Protein AF-A0A7K1ZA53-F1 (afdb_monomer)

Foldseek 3Di:
DVVVVVVVVVVVVVVVVVVVVVVVLVVLLVVQLVVLLVVLDDDPDPLPQDSVQLVVQCVVDPVSSVLSSDPPRDSVNSNVSSVVSSVVSSCVVVVHPCVVCVCVVPDDDPDPDDDD

Solvent-accessible surface area (backbone atoms only — not comparable to full-atom values): 6796 Å² total; per-residue (Å²): 112,69,70,60,56,53,53,52,51,53,52,53,51,48,51,52,53,51,51,49,52,53,50,51,54,54,48,52,32,50,51,41,32,53,50,49,52,61,72,54,55,65,78,86,51,93,83,73,66,47,74,65,46,27,49,55,43,32,66,70,35,67,66,58,40,50,48,40,38,40,89,84,51,51,70,69,57,52,36,49,52,50,52,53,17,41,52,51,38,49,38,50,77,71,71,44,71,69,84,64,51,81,41,77,83,59,71,83,80,78,77,81,75,80,90,128

Mean predicted aligned error: 12.89 Å

Structure (mmCIF, N/CA/C/O backbone):
data_AF-A0A7K1ZA53-F1
#
_entry.id   AF-A0A7K1ZA53-F1
#
loop_
_atom_site.group_PDB
_atom_site.id
_atom_site.type_symbol
_atom_site.label_atom_id
_atom_site.label_alt_id
_atom_site.label_comp_id
_atom_site.label_asym_id
_atom_site.label_entity_id
_atom_site.label_seq_id
_atom_site.pdbx_PDB_ins_code
_atom_site.Cartn_x
_atom_site.Cartn_y
_atom_site.Cartn_z
_atom_site.occupancy
_atom_site.B_iso_or_equiv
_atom_site.auth_seq_id
_atom_site.auth_comp_id
_atom_site.auth_asym_id
_atom_site.auth_atom_id
_atom_site.pdbx_PDB_model_num
ATOM 1 N N . MET A 1 1 ? 21.548 13.272 -41.252 1.00 57.84 1 MET A N 1
ATOM 2 C CA . MET A 1 1 ? 20.089 13.428 -41.044 1.00 57.84 1 MET A CA 1
ATOM 3 C C . MET A 1 1 ? 19.403 12.095 -40.738 1.00 57.84 1 MET A C 1
ATOM 5 O O . MET A 1 1 ? 18.847 11.981 -39.659 1.00 57.84 1 MET A O 1
ATOM 9 N N . ALA A 1 2 ? 19.485 11.068 -41.599 1.00 65.75 2 ALA A N 1
ATOM 10 C CA . ALA A 1 2 ? 18.764 9.795 -41.409 1.00 65.75 2 ALA A CA 1
ATOM 11 C C . ALA A 1 2 ? 19.069 9.048 -40.088 1.00 65.75 2 ALA A C 1
ATOM 13 O O . ALA A 1 2 ? 18.146 8.568 -39.441 1.00 65.75 2 ALA A O 1
ATOM 14 N N . GLN A 1 3 ? 20.330 9.006 -39.637 1.00 68.94 3 GLN A N 1
ATOM 15 C CA . GLN A 1 3 ? 20.700 8.348 -38.369 1.00 68.94 3 GLN A CA 1
ATOM 16 C C . GLN A 1 3 ? 20.030 8.970 -37.134 1.00 68.94 3 GLN A C 1
ATOM 18 O O . GLN A 1 3 ? 19.657 8.240 -36.226 1.00 68.94 3 GLN A O 1
ATOM 23 N N . ILE A 1 4 ? 19.832 10.292 -37.118 1.00 74.00 4 ILE A N 1
ATOM 24 C CA . ILE A 1 4 ? 19.186 10.994 -35.998 1.00 74.00 4 ILE A CA 1
ATOM 25 C C . ILE A 1 4 ? 17.684 10.677 -35.971 1.00 74.00 4 ILE A C 1
ATOM 27 O O . ILE A 1 4 ? 17.107 10.481 -34.909 1.00 74.00 4 ILE A O 1
ATOM 31 N N . PHE A 1 5 ? 17.047 10.558 -37.140 1.00 72.81 5 PHE A N 1
ATOM 32 C CA . PHE A 1 5 ? 15.643 10.148 -37.220 1.00 72.81 5 PHE A CA 1
ATOM 33 C C . PHE A 1 5 ? 15.429 8.717 -36.714 1.00 72.81 5 PHE A C 1
ATOM 35 O O . PHE A 1 5 ? 14.485 8.480 -35.964 1.00 72.81 5 PHE A O 1
ATOM 42 N N . PHE A 1 6 ? 16.320 7.781 -37.057 1.00 73.75 6 PHE A N 1
ATOM 43 C CA . PHE A 1 6 ? 16.229 6.407 -36.558 1.00 73.75 6 PHE A CA 1
ATOM 44 C C . PHE A 1 6 ? 16.421 6.326 -35.038 1.00 73.75 6 PHE A C 1
ATOM 46 O O . PHE A 1 6 ? 15.621 5.681 -34.364 1.00 73.75 6 PHE A O 1
ATOM 53 N N . THR A 1 7 ? 17.418 7.008 -34.466 1.00 78.38 7 THR A N 1
ATOM 54 C CA . THR A 1 7 ? 17.649 6.965 -33.010 1.00 78.38 7 THR A CA 1
ATOM 55 C C . THR A 1 7 ? 16.501 7.582 -32.215 1.00 78.38 7 THR A C 1
ATOM 57 O O . THR A 1 7 ? 16.094 7.020 -31.199 1.00 78.38 7 THR A O 1
ATOM 60 N N . VAL A 1 8 ? 15.923 8.688 -32.696 1.00 81.25 8 VAL A N 1
ATOM 61 C CA . VAL A 1 8 ? 14.763 9.329 -32.059 1.00 81.25 8 VAL A CA 1
ATOM 62 C C . VAL A 1 8 ? 13.530 8.423 -32.106 1.00 81.25 8 VAL A C 1
ATOM 64 O O . VAL A 1 8 ? 12.818 8.323 -31.108 1.00 81.25 8 VAL A O 1
ATOM 67 N N . GLN A 1 9 ? 13.294 7.713 -33.215 1.00 81.94 9 GLN A N 1
ATOM 68 C CA . GLN A 1 9 ? 12.177 6.767 -33.317 1.00 81.94 9 GLN A CA 1
ATOM 69 C C . GLN A 1 9 ? 12.313 5.595 -32.339 1.00 81.94 9 GLN A C 1
ATOM 71 O O . GLN A 1 9 ? 11.347 5.267 -31.652 1.00 81.94 9 GLN A O 1
ATOM 76 N N . PHE A 1 10 ? 13.503 4.999 -32.214 1.00 84.38 10 PHE A N 1
ATOM 77 C CA . PHE A 1 10 ? 13.732 3.916 -31.250 1.00 84.38 10 PHE A CA 1
ATOM 78 C C . PHE A 1 10 ? 13.617 4.389 -29.797 1.00 84.38 10 PHE A C 1
ATOM 80 O O . PHE A 1 10 ? 13.019 3.691 -28.980 1.00 84.38 10 PHE A O 1
ATOM 87 N N . ALA A 1 11 ? 14.122 5.582 -29.475 1.00 84.31 11 ALA A N 1
ATOM 88 C CA . ALA A 1 11 ? 13.982 6.158 -28.140 1.00 84.31 11 ALA A CA 1
ATOM 89 C C . ALA A 1 11 ? 12.510 6.439 -27.793 1.00 84.31 11 ALA A C 1
ATOM 91 O O . ALA A 1 11 ? 12.052 6.084 -26.709 1.00 84.31 11 ALA A O 1
ATOM 92 N N . ALA A 1 12 ? 11.746 7.014 -28.727 1.00 85.62 12 ALA A N 1
ATOM 93 C CA . ALA A 1 12 ? 10.326 7.287 -28.531 1.00 85.62 12 ALA A CA 1
ATOM 94 C C . ALA A 1 12 ? 9.508 5.997 -28.354 1.00 85.62 12 ALA A C 1
ATOM 96 O O . ALA A 1 12 ? 8.694 5.912 -27.436 1.00 85.62 12 ALA A O 1
ATOM 9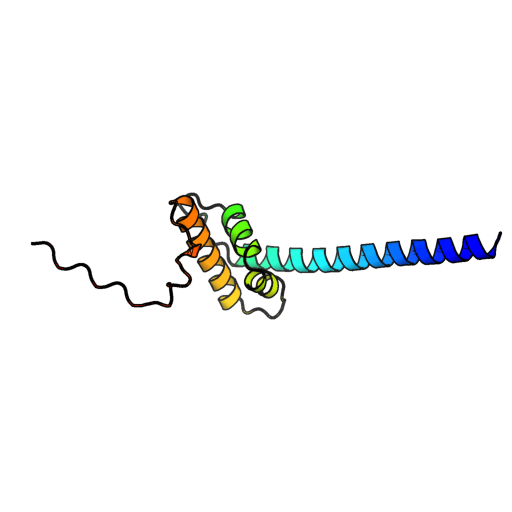7 N N . LEU A 1 13 ? 9.758 4.974 -29.182 1.00 87.94 13 LEU A N 1
ATOM 98 C CA . LEU A 1 13 ? 9.116 3.663 -29.045 1.00 87.94 13 LEU A CA 1
ATOM 99 C C . LEU A 1 13 ? 9.482 2.986 -27.717 1.00 87.94 13 LEU A C 1
ATOM 101 O O . LEU A 1 13 ? 8.602 2.441 -27.054 1.00 87.94 13 LEU A O 1
ATOM 105 N N . GLY A 1 14 ? 10.745 3.070 -27.292 1.00 87.12 14 GLY A N 1
ATOM 106 C CA . GLY A 1 14 ? 11.197 2.568 -25.993 1.00 87.12 14 GLY A CA 1
ATOM 107 C C . GLY A 1 14 ? 10.486 3.244 -24.818 1.00 87.12 14 GLY A C 1
ATOM 108 O O . GLY A 1 14 ? 9.972 2.557 -23.938 1.00 87.12 14 GLY A O 1
ATOM 109 N N . CYS A 1 15 ? 10.371 4.575 -24.831 1.00 89.12 15 CYS A N 1
ATOM 110 C CA . CYS A 1 15 ? 9.623 5.321 -23.814 1.00 89.12 15 CYS A CA 1
ATOM 111 C C . CYS A 1 15 ? 8.134 4.947 -23.797 1.00 89.12 15 CYS A C 1
ATOM 113 O O . CYS A 1 15 ? 7.530 4.828 -22.731 1.00 89.12 15 CYS A O 1
ATOM 115 N N . LEU A 1 16 ? 7.534 4.731 -24.968 1.00 90.00 16 LEU A N 1
ATOM 116 C CA . LEU A 1 16 ? 6.125 4.361 -25.083 1.00 90.00 16 LEU A CA 1
ATOM 117 C C . LEU A 1 16 ? 5.879 2.953 -24.515 1.00 90.00 16 LEU A C 1
ATOM 119 O O . LEU A 1 16 ? 4.964 2.756 -23.720 1.00 90.00 16 LEU A O 1
ATOM 123 N N . LEU A 1 17 ? 6.741 1.985 -24.830 1.00 89.44 17 LEU A N 1
ATOM 124 C CA . LEU A 1 17 ? 6.659 0.637 -24.259 1.00 89.44 17 LEU A CA 1
ATOM 125 C C . LEU A 1 17 ? 6.934 0.624 -22.752 1.00 89.44 17 LEU A C 1
ATOM 127 O O . LEU A 1 17 ? 6.242 -0.073 -22.015 1.00 89.44 17 LEU A O 1
ATOM 131 N N . PHE A 1 18 ? 7.891 1.422 -22.277 1.00 87.44 18 PHE A N 1
ATOM 132 C CA . PHE A 1 18 ? 8.183 1.545 -20.850 1.00 87.44 18 PHE A CA 1
ATOM 133 C C . PHE A 1 18 ? 7.002 2.140 -20.078 1.00 87.44 18 PHE A C 1
ATOM 135 O O . PHE A 1 18 ? 6.595 1.604 -19.049 1.00 87.44 18 PHE A O 1
ATOM 142 N N . THR A 1 19 ? 6.399 3.212 -20.598 1.00 85.56 19 THR A N 1
ATOM 143 C CA . THR A 1 19 ? 5.215 3.818 -19.975 1.00 85.56 19 THR A CA 1
ATOM 144 C C . THR A 1 19 ? 4.026 2.864 -19.983 1.00 85.56 19 THR A C 1
ATOM 146 O O . THR A 1 19 ? 3.372 2.735 -18.953 1.00 85.56 19 THR A O 1
ATOM 149 N N . LEU A 1 20 ? 3.793 2.121 -21.072 1.00 86.19 20 LEU A N 1
ATOM 150 C CA . LEU A 1 20 ? 2.783 1.056 -21.120 1.00 86.19 20 LEU A CA 1
ATOM 151 C C . LEU A 1 20 ? 3.061 -0.070 -20.111 1.00 86.19 20 LEU A C 1
ATOM 153 O O . LEU A 1 20 ? 2.135 -0.536 -19.445 1.00 86.19 20 LEU A O 1
ATOM 157 N N . GLY A 1 21 ? 4.316 -0.495 -19.958 1.00 82.00 21 GLY A N 1
ATOM 158 C CA . GLY A 1 21 ? 4.719 -1.508 -18.977 1.00 82.00 21 GLY A CA 1
ATOM 159 C C . GLY A 1 21 ? 4.455 -1.062 -17.537 1.00 82.00 21 GLY A C 1
ATOM 160 O O . GLY A 1 21 ? 3.849 -1.790 -16.752 1.00 82.00 21 GLY A O 1
ATOM 161 N N . MET A 1 22 ? 4.809 0.180 -17.206 1.00 80.75 22 MET A N 1
ATOM 162 C CA . MET A 1 22 ? 4.521 0.764 -15.891 1.00 80.75 22 MET A CA 1
ATOM 163 C C . MET A 1 22 ? 3.012 0.924 -15.655 1.00 80.75 22 MET A C 1
ATOM 165 O O . MET A 1 22 ? 2.518 0.654 -14.557 1.00 80.75 22 MET A O 1
ATOM 169 N N . LEU A 1 23 ? 2.255 1.319 -16.684 1.00 82.12 23 LEU A N 1
ATOM 170 C CA . LEU A 1 23 ? 0.803 1.482 -16.588 1.00 82.12 23 LEU A CA 1
ATOM 171 C C . LEU A 1 23 ? 0.099 0.144 -16.342 1.00 82.12 23 LEU A C 1
ATOM 173 O O . LEU A 1 23 ? -0.799 0.058 -15.511 1.00 82.12 23 LEU A O 1
ATOM 177 N N . THR A 1 24 ? 0.507 -0.904 -17.058 1.00 77.56 24 THR A N 1
ATOM 178 C CA . THR A 1 24 ? -0.082 -2.242 -16.916 1.00 77.56 24 THR A CA 1
ATOM 179 C C . THR A 1 24 ? 0.229 -2.844 -15.550 1.00 77.56 24 THR A C 1
ATOM 181 O O . THR A 1 24 ? -0.695 -3.323 -14.898 1.00 77.56 24 THR A O 1
ATOM 184 N N . SER A 1 25 ? 1.472 -2.728 -15.070 1.00 74.19 25 SER A N 1
ATOM 185 C CA . SER A 1 25 ? 1.873 -3.207 -13.740 1.00 74.19 25 SER A CA 1
ATOM 186 C C . SER A 1 25 ? 1.115 -2.510 -12.607 1.00 74.19 25 SER A C 1
ATOM 188 O O . SER A 1 25 ? 0.579 -3.167 -11.714 1.00 74.19 25 SER A O 1
ATOM 190 N N . THR A 1 26 ? 1.015 -1.181 -12.650 1.00 77.19 26 THR A N 1
ATOM 191 C CA . THR A 1 26 ? 0.280 -0.425 -11.623 1.00 77.19 26 THR A CA 1
ATOM 192 C C . THR A 1 26 ? -1.222 -0.696 -11.687 1.00 77.19 26 THR A C 1
ATOM 194 O O . THR A 1 26 ? -1.879 -0.787 -10.648 1.00 77.19 26 THR A O 1
ATOM 197 N N . TYR A 1 27 ? -1.773 -0.896 -12.888 1.00 78.44 27 TYR A N 1
ATOM 198 C CA . TYR A 1 27 ? -3.173 -1.260 -13.071 1.00 78.44 27 TYR A CA 1
ATOM 199 C C . TYR A 1 27 ? -3.493 -2.644 -12.496 1.00 78.44 27 TYR A C 1
ATOM 201 O O . TYR A 1 27 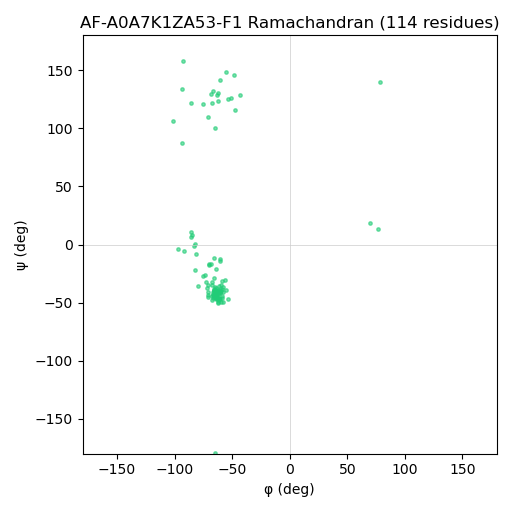? -4.499 -2.788 -11.804 1.00 78.44 27 TYR A O 1
ATOM 209 N N . THR A 1 28 ? -2.646 -3.655 -12.718 1.00 77.38 28 THR A N 1
ATOM 210 C CA . THR A 1 28 ? -2.854 -5.001 -12.156 1.00 77.38 28 THR A CA 1
ATOM 211 C C . THR A 1 28 ? -2.801 -4.996 -10.633 1.00 77.38 28 THR A C 1
ATOM 213 O O . THR A 1 28 ? -3.716 -5.522 -9.999 1.00 77.38 28 THR A O 1
ATOM 216 N N . SER A 1 29 ? -1.811 -4.321 -10.038 1.00 76.38 29 SER A N 1
ATOM 217 C CA . SER A 1 29 ? -1.710 -4.174 -8.580 1.00 76.38 29 SER A CA 1
ATOM 218 C C . SER A 1 29 ? -2.929 -3.451 -8.006 1.00 76.38 29 SER A C 1
ATOM 220 O O . SER A 1 29 ? -3.513 -3.886 -7.016 1.00 76.38 29 SER A O 1
ATOM 222 N N . TRP A 1 30 ? -3.397 -2.398 -8.682 1.00 76.81 30 TRP A N 1
ATOM 223 C CA . TRP A 1 30 ? -4.611 -1.684 -8.296 1.00 76.81 30 TRP A CA 1
ATOM 224 C C . TRP A 1 30 ? -5.872 -2.559 -8.370 1.00 76.81 30 TRP A C 1
ATOM 226 O O . TRP A 1 30 ? -6.742 -2.484 -7.496 1.00 76.81 30 TRP A O 1
ATOM 236 N N . VAL A 1 31 ? -5.994 -3.401 -9.398 1.00 81.81 31 VAL A N 1
ATOM 237 C CA . VAL A 1 31 ? -7.121 -4.332 -9.552 1.00 81.81 31 VAL A CA 1
ATOM 238 C C . VAL A 1 31 ? -7.127 -5.378 -8.436 1.00 81.81 31 VAL A C 1
ATOM 240 O O . VAL A 1 31 ? -8.192 -5.615 -7.858 1.00 81.81 31 VAL A O 1
ATOM 243 N N . LEU A 1 32 ? -5.969 -5.955 -8.095 1.00 80.06 32 LEU A N 1
ATOM 244 C CA . LEU A 1 32 ? -5.822 -6.904 -6.985 1.00 80.06 32 LEU A CA 1
ATOM 245 C C . LEU A 1 32 ? -6.176 -6.250 -5.647 1.00 80.06 32 LEU A C 1
ATOM 247 O O . LEU A 1 32 ? -7.074 -6.725 -4.948 1.00 80.06 32 LEU A O 1
ATOM 251 N N . PHE A 1 33 ? -5.601 -5.081 -5.367 1.00 78.38 33 PHE A N 1
ATOM 252 C CA . PHE A 1 33 ? -5.900 -4.293 -4.174 1.00 78.38 33 PHE A CA 1
ATOM 253 C C . PHE A 1 33 ? -7.405 -4.025 -4.021 1.00 78.38 33 PHE A C 1
ATOM 255 O O . PHE A 1 33 ? -8.012 -4.254 -2.971 1.00 78.38 33 PHE A O 1
ATOM 262 N N . ARG A 1 34 ? -8.062 -3.599 -5.108 1.00 80.00 34 ARG A N 1
ATOM 263 C CA . ARG A 1 34 ? -9.507 -3.334 -5.115 1.00 80.00 34 ARG A CA 1
ATOM 264 C C . ARG A 1 34 ? -10.333 -4.609 -4.941 1.00 80.00 34 ARG A C 1
ATOM 266 O O . ARG A 1 34 ? -11.428 -4.547 -4.377 1.00 80.00 34 ARG A O 1
ATOM 273 N N . ARG A 1 35 ? -9.850 -5.751 -5.435 1.00 81.62 35 ARG A N 1
ATOM 274 C CA . ARG A 1 35 ? -10.499 -7.056 -5.270 1.00 81.62 35 ARG A CA 1
ATOM 275 C C . ARG A 1 35 ? -10.466 -7.497 -3.808 1.00 81.62 35 ARG A C 1
ATOM 277 O O . ARG A 1 35 ? -11.527 -7.842 -3.288 1.00 81.62 35 ARG A O 1
ATOM 284 N N . HIS A 1 36 ? -9.315 -7.408 -3.141 1.00 79.94 36 HIS A N 1
ATOM 285 C CA . HIS A 1 36 ? -9.193 -7.714 -1.712 1.00 79.94 36 HIS A CA 1
ATOM 286 C C . HIS A 1 36 ? -10.061 -6.782 -0.863 1.00 79.94 36 HIS A C 1
ATOM 288 O O . HIS A 1 36 ? -10.883 -7.261 -0.087 1.00 79.94 36 HIS A O 1
ATOM 294 N N . LEU A 1 37 ? -10.025 -5.467 -1.111 1.00 75.31 37 LEU A N 1
ATOM 295 C CA . LEU A 1 37 ? -10.902 -4.512 -0.420 1.00 75.31 37 LEU A CA 1
ATOM 296 C C . LEU A 1 37 ? -12.392 -4.857 -0.541 1.00 75.31 37 LEU A C 1
ATOM 298 O O . LEU A 1 37 ? -13.151 -4.692 0.411 1.00 75.31 37 LEU A O 1
ATOM 302 N N . ARG A 1 38 ? -12.844 -5.330 -1.709 1.00 77.75 38 ARG A N 1
ATOM 303 C CA . ARG A 1 38 ? -14.247 -5.732 -1.893 1.00 77.75 38 ARG A CA 1
ATOM 304 C C . ARG A 1 38 ? -14.600 -7.018 -1.157 1.00 77.75 38 ARG A C 1
ATOM 306 O O . ARG A 1 38 ? -15.732 -7.117 -0.701 1.00 77.75 38 ARG A O 1
ATOM 313 N N . ARG A 1 39 ? -13.674 -7.977 -1.067 1.00 75.50 39 ARG A N 1
ATOM 314 C CA . ARG A 1 39 ? -13.882 -9.230 -0.323 1.00 75.50 39 ARG A CA 1
ATOM 315 C C . ARG A 1 39 ? -13.905 -8.999 1.184 1.00 75.50 39 ARG A C 1
ATOM 317 O O . ARG A 1 39 ? -14.727 -9.592 1.870 1.00 75.50 39 ARG A O 1
ATOM 324 N N . CYS A 1 40 ? -13.022 -8.136 1.679 1.00 68.75 40 CYS A N 1
ATOM 325 C CA . CYS A 1 40 ? -12.868 -7.872 3.109 1.00 68.75 40 CYS A CA 1
ATOM 326 C C . CYS A 1 40 ? -13.889 -6.863 3.644 1.00 68.75 40 CYS A C 1
ATOM 328 O O . CYS A 1 40 ? -14.173 -6.856 4.838 1.00 68.75 40 CYS A O 1
ATOM 330 N N . SER A 1 41 ? -14.462 -6.027 2.774 1.00 65.56 41 SER A N 1
ATOM 331 C CA . SER A 1 41 ? -15.491 -5.066 3.156 1.00 65.56 41 SER A CA 1
ATOM 332 C C . SER A 1 41 ? -16.7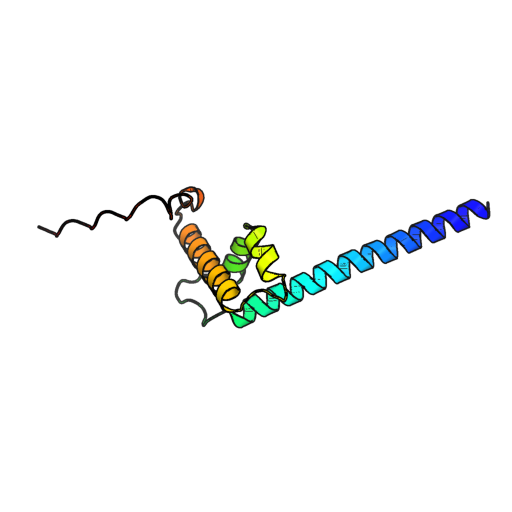55 -5.775 3.633 1.00 65.56 41 SER A C 1
ATOM 334 O O . SER A 1 41 ? -17.600 -6.189 2.837 1.00 65.56 41 SER A O 1
ATOM 336 N N . GLY A 1 42 ? -16.899 -5.835 4.954 1.00 63.53 42 GLY A N 1
ATOM 337 C CA . GLY A 1 42 ? -18.163 -6.101 5.627 1.00 63.53 42 GLY A CA 1
ATOM 338 C C . GLY A 1 42 ? -19.185 -4.983 5.398 1.00 63.53 42 GLY A C 1
ATOM 339 O O . GLY A 1 42 ? -18.930 -4.019 4.666 1.00 63.53 42 GLY A O 1
ATOM 340 N N . LYS A 1 43 ? -20.371 -5.147 6.003 1.00 59.28 43 LYS A N 1
ATOM 341 C CA . LYS A 1 43 ? -21.452 -4.148 5.996 1.00 59.28 43 LYS A CA 1
ATOM 342 C C . LYS A 1 43 ? -20.902 -2.760 6.366 1.00 59.28 43 LYS A C 1
ATOM 344 O O . LYS A 1 43 ? -19.979 -2.698 7.168 1.00 59.28 43 LYS A O 1
ATOM 349 N N . PRO A 1 44 ? -21.453 -1.674 5.792 1.00 56.19 44 PRO A N 1
ATOM 350 C CA . PRO A 1 44 ? -21.036 -0.324 6.146 1.00 56.19 44 PRO A CA 1
ATOM 351 C C . PRO A 1 44 ? -21.135 -0.138 7.659 1.00 56.19 44 PRO A C 1
ATOM 353 O O . PRO A 1 44 ? -22.182 -0.397 8.254 1.00 56.19 44 PRO A O 1
ATOM 356 N N . ASP A 1 45 ? -20.016 0.265 8.244 1.00 58.34 45 ASP A N 1
ATOM 357 C CA . ASP A 1 45 ? -19.862 0.433 9.675 1.00 58.34 45 ASP A CA 1
ATOM 358 C C . ASP A 1 45 ? -20.715 1.621 10.148 1.00 58.34 45 ASP A C 1
ATOM 360 O O . ASP A 1 45 ? -20.640 2.728 9.607 1.00 58.34 45 ASP A O 1
ATOM 364 N N . GLU A 1 46 ? -21.522 1.397 11.184 1.00 57.06 46 GLU A N 1
ATOM 365 C CA . GLU A 1 46 ? -22.466 2.367 11.773 1.00 57.06 46 GLU A CA 1
ATOM 366 C C . GLU A 1 46 ? -21.763 3.632 12.322 1.00 57.06 46 GLU A C 1
ATOM 368 O O . GLU A 1 46 ? -22.379 4.671 12.538 1.00 57.06 46 GLU A O 1
ATOM 373 N N . HIS A 1 47 ? -20.436 3.569 12.466 1.00 60.56 47 HIS A N 1
ATOM 374 C CA . HIS A 1 47 ? -19.564 4.617 12.999 1.00 60.56 47 HIS A CA 1
ATOM 375 C C . HIS A 1 47 ? -19.107 5.648 11.949 1.00 60.56 47 HIS A C 1
ATOM 377 O O . HIS A 1 47 ? -18.256 6.491 12.236 1.00 60.56 47 HIS A O 1
ATOM 383 N N . GLY A 1 48 ? -19.624 5.580 10.717 1.00 67.06 48 GLY A N 1
ATOM 384 C CA . GLY A 1 48 ? -19.330 6.562 9.670 1.00 67.06 48 GLY A CA 1
ATOM 385 C C . GLY A 1 48 ? -17.896 6.504 9.130 1.00 67.06 48 GLY A C 1
ATOM 386 O O . GLY A 1 48 ? -17.433 7.477 8.531 1.00 67.06 48 GLY A O 1
ATOM 387 N N . VAL A 1 49 ? -17.169 5.400 9.338 1.00 74.88 49 VAL A N 1
ATOM 388 C CA . VAL A 1 49 ? -15.879 5.136 8.681 1.00 74.88 49 VAL A CA 1
ATOM 389 C C . VAL A 1 49 ? -16.158 4.733 7.236 1.00 74.88 49 VAL A C 1
ATOM 391 O O . VAL A 1 49 ? -16.899 3.789 6.968 1.00 74.88 49 VAL A O 1
ATOM 394 N N . THR A 1 50 ? -15.607 5.483 6.285 1.00 81.38 50 THR A N 1
ATOM 395 C CA . THR A 1 50 ? -15.821 5.221 4.862 1.00 81.38 50 THR A CA 1
ATOM 396 C C . THR A 1 50 ? -14.723 4.316 4.318 1.00 81.38 50 THR A C 1
ATOM 398 O O . THR A 1 50 ? -13.606 4.273 4.833 1.00 81.38 50 THR A O 1
ATOM 401 N N . ARG A 1 51 ? -15.008 3.627 3.208 1.00 79.00 51 ARG A N 1
ATOM 402 C CA . ARG A 1 51 ? -13.991 2.848 2.483 1.00 79.00 51 ARG A CA 1
ATOM 403 C C . ARG A 1 51 ? -12.780 3.686 2.069 1.00 79.00 51 ARG A C 1
ATOM 405 O O . ARG A 1 51 ? -11.684 3.140 1.980 1.00 79.00 51 ARG A O 1
ATOM 412 N N . ASP A 1 52 ? -12.970 4.977 1.812 1.00 82.12 52 ASP A N 1
ATOM 413 C CA . AS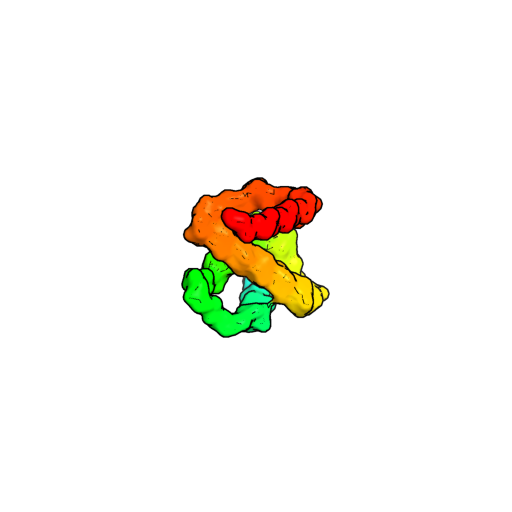P A 1 52 ? -11.876 5.872 1.438 1.00 82.12 52 ASP A CA 1
ATOM 414 C C . ASP A 1 52 ? -10.971 6.195 2.632 1.00 82.12 52 ASP A C 1
ATOM 416 O O . ASP A 1 52 ? -9.757 6.286 2.458 1.00 82.12 52 ASP A O 1
ATOM 420 N N . ASP A 1 53 ? -11.520 6.259 3.849 1.00 82.25 53 ASP A N 1
ATOM 421 C CA . ASP A 1 53 ? -10.724 6.412 5.074 1.00 82.25 53 ASP A CA 1
ATOM 422 C C . ASP A 1 53 ? -9.844 5.180 5.319 1.00 82.25 53 ASP A C 1
ATOM 424 O O . ASP A 1 53 ? -8.650 5.309 5.588 1.00 82.25 53 ASP A O 1
ATOM 428 N N . ILE A 1 54 ? -10.428 3.987 5.159 1.00 82.19 54 ILE A N 1
ATOM 429 C CA . ILE A 1 54 ? -9.731 2.699 5.292 1.00 82.19 54 ILE A CA 1
ATOM 430 C C . ILE A 1 54 ? -8.633 2.598 4.232 1.00 82.19 54 ILE A C 1
ATOM 432 O O . ILE A 1 54 ? -7.484 2.298 4.542 1.00 82.19 54 ILE A O 1
ATOM 436 N N . ARG A 1 55 ? -8.956 2.921 2.974 1.00 82.38 55 ARG A N 1
ATOM 437 C CA . ARG A 1 55 ? -7.980 2.943 1.879 1.00 82.38 55 ARG A CA 1
ATOM 438 C C . ARG A 1 55 ? -6.837 3.915 2.157 1.00 82.38 55 ARG A C 1
ATOM 440 O O . ARG A 1 55 ? -5.691 3.562 1.907 1.00 82.38 55 ARG A O 1
ATOM 447 N N . SER A 1 56 ? -7.146 5.126 2.613 1.00 83.56 56 SER A N 1
ATOM 448 C CA . SER A 1 56 ? -6.142 6.139 2.951 1.00 83.56 56 SER A CA 1
ATOM 449 C C . SER A 1 56 ? -5.176 5.621 4.013 1.00 83.56 56 SER A C 1
ATOM 451 O O . SER A 1 56 ? -3.978 5.875 3.932 1.00 83.56 56 SER A O 1
ATOM 453 N N . GLU A 1 57 ? -5.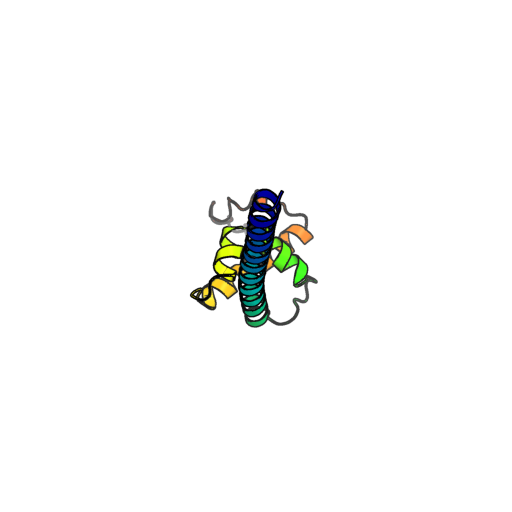682 4.836 4.966 1.00 83.06 57 GLU A N 1
ATOM 454 C CA . GLU A 1 57 ? -4.854 4.278 6.025 1.00 83.06 57 GLU A CA 1
ATOM 455 C C . GLU A 1 57 ? -4.041 3.051 5.607 1.00 83.06 57 GLU A C 1
ATOM 457 O O . GLU A 1 57 ? -2.874 2.936 5.970 1.00 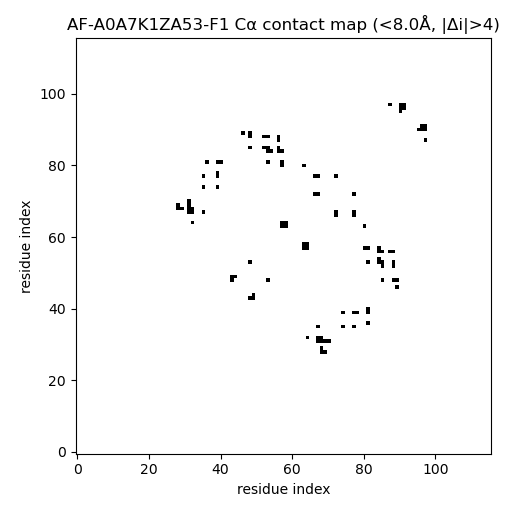83.06 57 GLU A O 1
ATOM 462 N N . LEU A 1 58 ? -4.589 2.190 4.750 1.00 83.50 58 LEU A N 1
ATOM 463 C CA . LEU A 1 58 ? -3.805 1.137 4.099 1.00 83.50 58 LEU A CA 1
ATOM 464 C C . LEU A 1 58 ? -2.672 1.714 3.243 1.00 83.50 58 LEU A C 1
ATOM 466 O O . LEU A 1 58 ? -1.566 1.196 3.281 1.00 83.50 58 LEU A O 1
ATOM 470 N N . MET A 1 59 ? -2.931 2.800 2.508 1.00 81.81 59 MET A N 1
ATOM 471 C CA . MET A 1 59 ? -1.944 3.458 1.637 1.00 81.81 59 MET A CA 1
ATOM 472 C C . MET A 1 59 ? -0.835 4.182 2.409 1.00 81.81 59 MET A C 1
ATOM 474 O O . MET A 1 59 ? 0.192 4.517 1.822 1.00 81.81 59 MET A O 1
ATOM 478 N N . ARG A 1 60 ? -1.030 4.447 3.707 1.00 79.38 60 ARG A N 1
ATOM 479 C CA . ARG A 1 60 ? 0.018 4.990 4.583 1.00 79.38 60 ARG A CA 1
ATOM 480 C C . ARG A 1 60 ? 1.054 3.941 4.971 1.00 79.38 60 ARG A C 1
ATOM 482 O O . ARG A 1 60 ? 2.197 4.303 5.233 1.00 79.38 60 ARG A O 1
ATOM 489 N N . ASP A 1 61 ? 0.669 2.670 4.984 1.00 79.38 61 ASP A N 1
ATOM 490 C CA . ASP A 1 61 ? 1.554 1.552 5.279 1.00 79.38 61 ASP A CA 1
ATOM 491 C C . ASP A 1 61 ? 1.970 0.862 3.968 1.00 79.38 61 ASP A C 1
ATOM 493 O O . ASP A 1 61 ? 1.188 0.169 3.306 1.00 79.38 61 ASP A O 1
ATOM 497 N N . ALA A 1 62 ? 3.228 1.081 3.571 1.00 75.06 62 ALA A N 1
ATOM 498 C CA . ALA A 1 62 ? 3.784 0.514 2.346 1.00 75.06 62 ALA A CA 1
ATOM 499 C C . ALA A 1 62 ? 3.744 -1.023 2.358 1.00 75.06 62 ALA A C 1
ATOM 501 O O . ALA A 1 62 ? 3.461 -1.628 1.325 1.00 75.06 62 ALA A O 1
ATOM 502 N N . PHE A 1 63 ? 3.940 -1.642 3.527 1.00 78.81 63 PHE A N 1
ATOM 503 C CA . PHE A 1 63 ? 3.904 -3.093 3.675 1.00 78.81 63 PHE A CA 1
ATOM 504 C C . PHE A 1 63 ? 2.477 -3.627 3.534 1.00 78.81 63 PHE A C 1
ATOM 506 O O . PHE A 1 63 ? 2.239 -4.572 2.783 1.00 78.81 63 PHE A O 1
ATOM 513 N N . ALA A 1 64 ? 1.501 -2.985 4.183 1.00 81.00 64 ALA A N 1
ATOM 514 C CA . ALA A 1 64 ? 0.093 -3.360 4.037 1.00 81.00 64 ALA A CA 1
ATOM 515 C C . ALA A 1 64 ? -0.392 -3.220 2.583 1.00 81.00 64 ALA A C 1
ATOM 517 O O . ALA A 1 64 ? -1.154 -4.055 2.088 1.00 81.00 64 ALA A O 1
ATOM 518 N N . THR A 1 65 ? 0.068 -2.178 1.886 1.00 79.50 65 THR A N 1
ATOM 519 C CA . THR A 1 65 ? -0.251 -1.949 0.473 1.00 79.50 65 THR A CA 1
ATOM 520 C C . THR A 1 65 ? 0.354 -3.025 -0.423 1.00 79.50 65 THR A C 1
ATOM 522 O O . THR A 1 65 ? -0.351 -3.558 -1.281 1.00 79.50 65 THR A O 1
ATOM 525 N N . GLU A 1 66 ? 1.626 -3.369 -0.220 1.00 80.06 66 GLU A N 1
ATOM 526 C CA . GLU A 1 66 ? 2.316 -4.411 -0.983 1.00 80.06 66 GLU A CA 1
ATOM 527 C C . GLU A 1 66 ? 1.642 -5.773 -0.799 1.00 80.06 66 GLU A C 1
ATOM 529 O O . GLU A 1 66 ? 1.315 -6.440 -1.782 1.00 80.06 66 GLU A O 1
ATOM 534 N N . LEU A 1 67 ? 1.322 -6.137 0.445 1.00 82.44 67 LEU A N 1
ATOM 535 C CA . LEU A 1 67 ? 0.641 -7.390 0.754 1.00 82.44 67 LEU A CA 1
ATOM 536 C C . LEU A 1 67 ? -0.747 -7.449 0.103 1.00 82.44 67 LEU A C 1
ATOM 538 O O . LEU A 1 67 ? -1.112 -8.451 -0.498 1.00 82.44 67 LEU A O 1
ATOM 542 N N . MET A 1 68 ? -1.514 -6.362 0.131 1.00 79.88 68 MET A N 1
ATOM 543 C CA . MET A 1 68 ? -2.829 -6.310 -0.525 1.00 79.88 68 MET A CA 1
ATOM 544 C C . MET A 1 68 ? -2.756 -6.304 -2.061 1.00 79.88 68 MET A C 1
ATOM 546 O O . MET A 1 68 ? -3.766 -6.555 -2.720 1.00 79.88 68 MET A O 1
ATOM 550 N N . CYS A 1 69 ? -1.593 -5.995 -2.639 1.00 77.94 69 CYS A N 1
ATOM 551 C CA . CYS A 1 69 ? -1.343 -6.061 -4.080 1.00 77.94 69 CYS A CA 1
ATOM 552 C C . CYS A 1 69 ? -0.768 -7.411 -4.530 1.00 77.94 69 CYS A C 1
ATOM 554 O O . CYS A 1 69 ? -0.599 -7.606 -5.734 1.00 77.94 69 CYS A O 1
ATOM 556 N N . ASN A 1 70 ? -0.460 -8.313 -3.597 1.00 82.19 70 ASN A N 1
ATOM 557 C CA . ASN A 1 70 ? 0.118 -9.615 -3.891 1.00 82.19 70 ASN A CA 1
ATOM 558 C C . ASN A 1 70 ? -0.984 -10.681 -4.018 1.00 82.19 70 ASN A C 1
ATOM 560 O O . ASN A 1 70 ? -1.909 -10.742 -3.211 1.00 82.19 70 ASN A O 1
ATOM 564 N N . GLU A 1 71 ? -0.896 -11.503 -5.062 1.00 77.19 71 GLU A N 1
ATOM 565 C CA . GLU A 1 71 ? -1.918 -12.496 -5.408 1.00 77.19 71 GLU A CA 1
ATOM 566 C C . GLU A 1 71 ? -1.912 -13.696 -4.443 1.00 77.19 71 GLU A C 1
ATOM 568 O O . GLU A 1 71 ? -2.960 -14.294 -4.200 1.00 77.19 71 GLU A O 1
ATOM 573 N N . ASP A 1 72 ? -0.758 -13.978 -3.830 1.00 84.06 72 ASP A N 1
ATOM 574 C CA . ASP A 1 72 ? -0.563 -15.066 -2.862 1.00 84.06 72 ASP A CA 1
ATOM 575 C C . ASP A 1 72 ? -0.988 -14.702 -1.432 1.00 84.06 72 ASP A C 1
ATOM 577 O O . ASP A 1 72 ? -0.883 -15.520 -0.513 1.00 84.06 72 ASP A O 1
ATOM 581 N N . THR A 1 73 ? -1.454 -13.472 -1.205 1.00 78.25 73 THR A N 1
ATOM 582 C CA . THR A 1 73 ? -1.826 -13.030 0.138 1.00 78.25 73 THR A CA 1
ATOM 583 C C . THR A 1 73 ? -3.060 -13.788 0.630 1.00 78.25 73 THR A C 1
ATOM 585 O O . THR A 1 73 ? -4.122 -13.706 0.002 1.00 78.25 73 THR A O 1
ATOM 588 N N . PRO A 1 74 ? -2.970 -14.496 1.776 1.00 83.50 74 PRO A N 1
ATOM 589 C CA . PRO A 1 74 ? -4.104 -15.219 2.332 1.00 83.50 74 PRO A CA 1
ATOM 590 C C . PRO A 1 74 ? -5.254 -14.266 2.658 1.00 83.50 74 PRO A C 1
ATOM 592 O O . PRO A 1 74 ? -5.037 -13.174 3.193 1.00 83.50 74 PRO A O 1
ATOM 595 N N . ASP A 1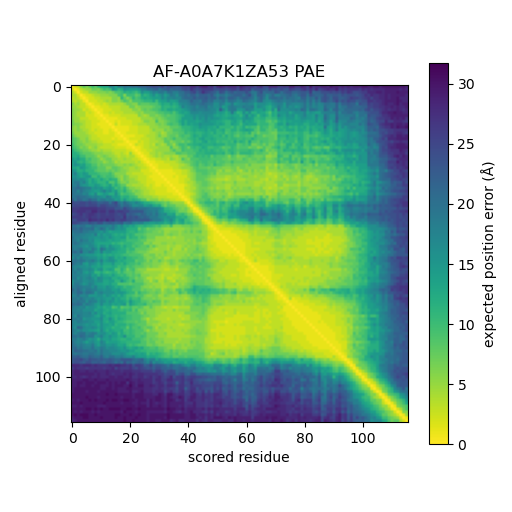 75 ? -6.491 -14.702 2.407 1.00 80.81 75 ASP A N 1
ATOM 596 C CA . ASP A 1 75 ? -7.681 -13.879 2.657 1.00 80.81 75 ASP A CA 1
ATOM 597 C C . ASP A 1 75 ? -7.791 -13.451 4.141 1.00 80.81 75 ASP A C 1
ATOM 599 O O . ASP A 1 75 ? -8.253 -12.345 4.423 1.00 80.81 75 ASP A O 1
ATOM 603 N N . ASP A 1 76 ? -7.308 -14.266 5.087 1.00 81.44 76 ASP A N 1
ATOM 604 C CA . ASP A 1 76 ? -7.277 -13.931 6.521 1.00 81.44 76 ASP A CA 1
ATOM 605 C C . ASP A 1 76 ? -6.344 -12.756 6.831 1.00 81.44 76 ASP A C 1
ATOM 607 O O . ASP A 1 76 ? -6.682 -11.872 7.621 1.00 81.44 76 ASP A O 1
ATOM 611 N N . VAL A 1 77 ? -5.187 -12.711 6.168 1.00 81.94 77 VAL A N 1
ATOM 612 C CA . VAL A 1 77 ? -4.206 -11.633 6.326 1.00 81.94 77 VAL A CA 1
ATOM 613 C C . VAL A 1 77 ? -4.734 -10.350 5.687 1.00 81.94 77 VAL A C 1
ATOM 615 O O . VAL A 1 77 ? -4.686 -9.287 6.304 1.00 81.94 77 VAL A O 1
ATOM 618 N N . ALA A 1 78 ? -5.322 -10.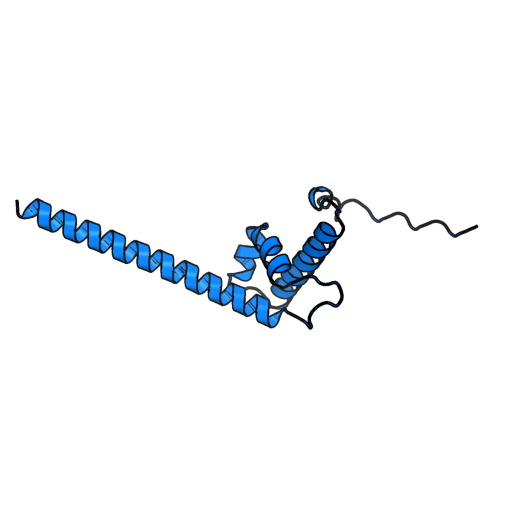447 4.491 1.00 80.38 78 ALA A N 1
ATOM 619 C CA . ALA A 1 78 ? -5.979 -9.316 3.838 1.00 80.38 78 ALA A CA 1
ATOM 620 C C . ALA A 1 78 ? -7.128 -8.752 4.695 1.00 80.38 78 ALA A C 1
ATOM 622 O O . ALA A 1 78 ? -7.292 -7.536 4.824 1.00 80.38 78 ALA A O 1
ATOM 623 N N . ARG A 1 79 ? -7.904 -9.634 5.338 1.00 82.88 79 ARG A N 1
ATOM 624 C CA . ARG A 1 79 ? -8.972 -9.247 6.264 1.00 82.88 79 ARG A CA 1
ATOM 625 C C . ARG A 1 79 ? -8.429 -8.582 7.525 1.00 82.88 79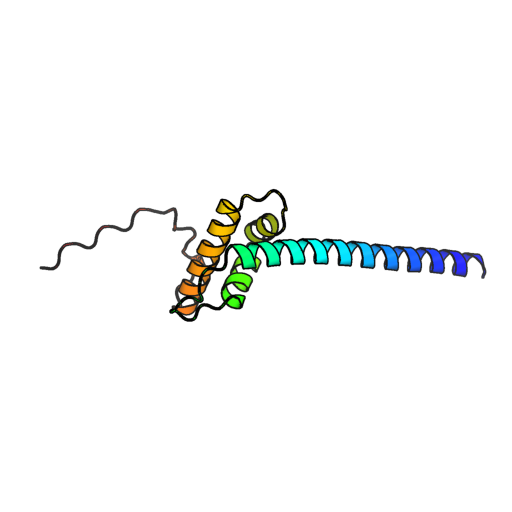 ARG A C 1
ATOM 627 O O . ARG A 1 79 ? -9.009 -7.594 7.964 1.00 82.88 79 ARG A O 1
ATOM 634 N N . TYR A 1 80 ? -7.336 -9.088 8.088 1.00 84.81 80 TYR A N 1
ATOM 635 C CA . TYR A 1 80 ? -6.675 -8.461 9.230 1.00 84.81 80 TYR A CA 1
ATOM 636 C C . TYR A 1 80 ? -6.207 -7.040 8.895 1.00 84.81 80 TYR A C 1
ATOM 638 O O . TYR A 1 80 ? -6.560 -6.104 9.606 1.00 84.81 80 TYR A O 1
ATOM 646 N N . LEU A 1 81 ? -5.501 -6.857 7.773 1.00 85.06 81 LEU A N 1
ATOM 647 C CA . LEU A 1 81 ? -5.041 -5.537 7.323 1.00 85.06 81 LEU A CA 1
ATOM 648 C C . LEU A 1 81 ? -6.202 -4.559 7.110 1.00 85.06 81 LEU A C 1
ATOM 650 O O . LEU A 1 81 ? -6.090 -3.381 7.441 1.00 85.06 81 LEU A O 1
ATOM 654 N N . TYR A 1 82 ? -7.328 -5.050 6.589 1.00 82.88 82 TYR A N 1
ATOM 655 C CA . TYR A 1 82 ? -8.542 -4.253 6.443 1.00 82.88 82 TYR A CA 1
ATOM 656 C C . TYR A 1 82 ? -9.092 -3.779 7.797 1.00 82.88 82 TYR A C 1
ATOM 658 O O . TYR A 1 82 ? -9.363 -2.590 7.959 1.00 82.88 82 TYR A O 1
ATOM 666 N N . LEU A 1 83 ? -9.235 -4.688 8.768 1.00 83.38 83 LEU A N 1
ATOM 667 C CA . LEU A 1 83 ? -9.757 -4.371 10.103 1.00 83.38 83 LEU A CA 1
ATOM 668 C C . LEU A 1 83 ? -8.817 -3.448 10.885 1.00 83.38 83 LEU A C 1
ATOM 670 O O . LEU A 1 83 ? -9.271 -2.543 11.581 1.00 83.38 83 LEU A O 1
ATOM 674 N N . GLU A 1 84 ? -7.509 -3.647 10.747 1.00 83.94 84 GLU A N 1
ATOM 675 C CA . GLU A 1 84 ? -6.502 -2.803 11.382 1.00 83.94 84 GLU A CA 1
ATOM 676 C C . GLU A 1 84 ? -6.520 -1.383 10.795 1.00 83.94 84 GLU A C 1
ATOM 678 O O . GLU A 1 84 ? -6.523 -0.395 11.531 1.00 83.94 84 GLU A O 1
ATOM 683 N N . ALA A 1 85 ? -6.637 -1.251 9.471 1.00 84.19 85 ALA A N 1
ATOM 684 C CA . ALA A 1 85 ? -6.793 0.049 8.824 1.00 84.19 85 ALA A CA 1
ATOM 685 C C . ALA A 1 85 ? -8.118 0.740 9.195 1.00 84.19 85 ALA A C 1
ATOM 687 O O . ALA A 1 85 ? -8.150 1.956 9.380 1.00 84.19 85 ALA A O 1
ATOM 688 N N . GLU A 1 86 ? -9.205 -0.017 9.352 1.00 83.00 86 GLU A N 1
ATOM 689 C CA . GLU A 1 86 ? -10.488 0.489 9.849 1.00 83.00 86 GLU A CA 1
ATOM 690 C C . GLU A 1 86 ? -10.395 0.988 11.293 1.00 83.00 86 GLU A C 1
ATOM 692 O O . GLU A 1 86 ? -10.858 2.093 11.597 1.00 83.00 86 GLU A O 1
ATOM 697 N N . ARG A 1 87 ? -9.732 0.228 12.170 1.00 81.38 87 ARG A N 1
ATOM 698 C CA . ARG A 1 87 ? -9.456 0.624 13.555 1.00 81.38 87 ARG A CA 1
ATOM 699 C C . ARG A 1 87 ? -8.669 1.933 13.604 1.00 81.38 87 ARG A C 1
ATOM 701 O O . ARG A 1 87 ? -9.092 2.872 14.276 1.00 81.38 87 ARG A O 1
ATOM 708 N N . ARG A 1 88 ? -7.580 2.040 12.843 1.00 79.56 88 ARG A N 1
ATOM 709 C CA . ARG A 1 88 ? -6.752 3.256 12.769 1.00 79.56 88 ARG A CA 1
ATOM 710 C C . ARG A 1 88 ? -7.503 4.454 12.178 1.00 79.56 88 ARG A C 1
ATOM 712 O O . ARG A 1 88 ? -7.424 5.562 12.710 1.00 79.56 88 ARG A O 1
ATOM 719 N N . ALA A 1 89 ? -8.313 4.241 11.139 1.00 81.81 89 ALA A N 1
ATOM 720 C CA . ALA A 1 89 ? -9.182 5.277 10.582 1.00 81.81 89 ALA A CA 1
ATOM 721 C C . ALA A 1 89 ? -10.203 5.792 11.612 1.00 81.81 89 ALA A C 1
ATOM 723 O O . ALA A 1 89 ? -10.445 7.001 11.697 1.00 81.81 89 ALA A O 1
ATOM 724 N N . ARG A 1 90 ? -10.767 4.893 12.430 1.00 80.56 90 ARG A N 1
ATOM 725 C CA . ARG A 1 90 ? -11.670 5.241 13.533 1.00 80.56 90 ARG A CA 1
ATOM 726 C C . ARG A 1 90 ? -10.958 6.062 14.610 1.00 80.56 90 ARG A C 1
ATOM 728 O O . ARG A 1 90 ? -11.478 7.106 14.995 1.00 80.56 90 ARG A O 1
ATOM 735 N N . LEU A 1 91 ? -9.767 5.641 15.041 1.00 78.94 91 LEU A N 1
ATOM 736 C CA . LEU A 1 91 ? -8.959 6.361 16.035 1.00 78.94 91 LEU A CA 1
ATOM 737 C C . LEU A 1 91 ? -8.622 7.785 15.572 1.00 78.94 91 LEU A C 1
ATOM 739 O O . LEU A 1 91 ? -8.826 8.743 16.318 1.00 78.94 91 LEU A O 1
ATOM 743 N N . ARG A 1 92 ? -8.228 7.955 14.301 1.00 75.88 92 ARG A N 1
ATOM 744 C CA . ARG A 1 92 ? -7.966 9.289 13.739 1.00 75.88 92 ARG A CA 1
ATOM 745 C C . ARG A 1 92 ? -9.212 10.171 13.679 1.00 75.88 92 ARG A C 1
ATOM 747 O O . ARG A 1 92 ? -9.114 11.365 13.944 1.00 75.88 92 ARG A O 1
ATOM 754 N N . LYS A 1 93 ? -10.389 9.611 13.381 1.00 77.00 93 LYS A N 1
ATOM 755 C CA . LYS A 1 93 ? -11.662 10.357 13.437 1.00 77.00 93 LYS A CA 1
ATOM 756 C C . LYS A 1 93 ? -12.037 10.796 14.852 1.00 77.00 93 LYS A C 1
ATOM 758 O O . LYS A 1 93 ? -12.678 11.828 15.010 1.00 77.00 93 LYS A O 1
ATOM 763 N N . GLN A 1 94 ? -11.617 10.041 15.862 1.00 75.00 94 GLN A N 1
ATOM 764 C CA . GLN A 1 94 ? -11.796 10.379 17.274 1.00 75.00 94 GLN A CA 1
ATOM 765 C C . GLN A 1 94 ? -10.731 11.361 17.798 1.00 75.00 94 GLN A C 1
ATOM 767 O O . GLN A 1 94 ? -10.785 11.743 18.962 1.00 75.00 94 GLN A O 1
ATOM 772 N N . GLY A 1 95 ? -9.786 11.799 16.954 1.00 68.94 95 GLY A N 1
ATOM 773 C CA . GLY A 1 95 ? -8.723 12.731 17.339 1.00 68.94 95 GLY A CA 1
ATOM 774 C C . GLY A 1 95 ? -7.592 12.097 18.153 1.00 68.94 95 GLY A C 1
ATOM 775 O O . GLY A 1 95 ? -6.784 12.826 18.720 1.00 68.94 95 GLY A O 1
ATOM 776 N N . VAL A 1 96 ? -7.517 10.763 18.207 1.00 64.75 96 VAL A N 1
ATOM 777 C CA . VAL A 1 96 ? -6.429 10.027 18.865 1.00 64.75 96 VAL A CA 1
ATOM 778 C C . VAL A 1 96 ? -5.275 9.872 17.871 1.00 64.75 96 VAL A C 1
ATOM 780 O O . VAL A 1 96 ? -5.459 9.339 16.772 1.00 64.75 96 VAL A O 1
ATOM 783 N N . SER A 1 97 ? -4.085 10.367 18.221 1.00 56.78 97 SER A N 1
ATOM 784 C CA . SER A 1 97 ? -2.883 10.225 17.396 1.00 56.78 97 SER A CA 1
ATOM 785 C C . SER A 1 97 ? -2.394 8.778 17.418 1.00 56.78 97 SER A C 1
ATOM 787 O O . SER A 1 97 ? -1.867 8.298 18.413 1.00 56.78 97 SER A O 1
ATOM 789 N N . VAL A 1 98 ? -2.539 8.093 16.284 1.00 56.91 98 VAL A N 1
ATOM 790 C CA . VAL A 1 98 ? -2.095 6.701 16.067 1.00 56.91 98 VAL A CA 1
ATOM 791 C C . VAL A 1 98 ? -0.561 6.562 16.110 1.00 56.91 98 VAL A C 1
ATOM 793 O O . VAL A 1 98 ? -0.045 5.456 16.210 1.00 56.91 98 VAL A O 1
ATOM 796 N N . GLU A 1 99 ? 0.186 7.672 16.085 1.00 53.94 99 GLU A N 1
ATOM 797 C CA . GLU A 1 99 ? 1.652 7.678 16.234 1.00 53.94 99 GLU A CA 1
ATOM 798 C C . GLU A 1 99 ? 2.120 7.187 17.618 1.00 53.94 99 GLU A C 1
ATOM 800 O O . GLU A 1 99 ? 3.235 6.680 17.721 1.00 53.94 99 GLU A O 1
ATOM 805 N N . ASP A 1 100 ? 1.254 7.224 18.640 1.00 48.94 100 ASP A N 1
ATOM 806 C CA . ASP A 1 100 ? 1.520 6.607 19.949 1.00 48.94 100 ASP A CA 1
ATOM 807 C C . ASP A 1 100 ? 1.240 5.088 19.969 1.00 48.94 100 ASP A C 1
ATOM 809 O O . ASP A 1 100 ? 1.612 4.413 20.918 1.00 48.94 100 ASP A O 1
ATOM 813 N N . GLU A 1 101 ? 0.645 4.481 18.931 1.00 48.38 101 GLU A N 1
ATOM 814 C CA . GLU A 1 101 ? 0.323 3.037 18.923 1.00 48.38 101 GLU A CA 1
ATOM 815 C C . GLU A 1 101 ? 1.470 2.119 18.450 1.00 48.38 101 GLU A C 1
ATOM 817 O O . GLU A 1 101 ? 1.277 0.906 18.344 1.00 48.38 101 GLU A O 1
ATOM 822 N N . ASN A 1 102 ? 2.704 2.620 18.288 1.00 46.25 102 ASN A N 1
ATOM 823 C CA . ASN A 1 102 ? 3.861 1.716 18.427 1.00 46.25 102 ASN A CA 1
ATOM 824 C C . ASN A 1 102 ? 3.908 1.087 19.840 1.00 46.25 102 ASN A C 1
ATOM 826 O O . ASN A 1 102 ? 4.585 0.078 20.036 1.00 46.25 102 ASN A O 1
ATOM 830 N N . ASP A 1 103 ? 3.114 1.616 20.783 1.00 45.34 103 ASP A N 1
ATOM 831 C CA . ASP A 1 103 ? 2.819 1.020 22.083 1.00 45.34 103 ASP A CA 1
ATOM 832 C C . ASP A 1 103 ? 1.667 -0.009 22.098 1.00 45.34 103 ASP A C 1
ATOM 834 O O . ASP A 1 103 ? 1.329 -0.514 23.166 1.00 45.34 103 ASP A O 1
ATOM 838 N N . LEU A 1 104 ? 1.092 -0.442 20.965 1.00 50.06 104 LEU A N 1
ATOM 839 C CA . LEU A 1 104 ? 0.072 -1.512 20.995 1.00 50.06 104 LEU A CA 1
ATOM 840 C C . LEU A 1 104 ? 0.644 -2.893 21.397 1.00 50.06 104 LEU A C 1
ATOM 842 O O . LEU A 1 104 ? -0.097 -3.784 21.813 1.00 50.06 104 LEU A O 1
ATOM 846 N N . PHE A 1 105 ? 1.971 -3.060 21.328 1.00 49.72 105 PHE A N 1
ATOM 847 C CA . PHE A 1 105 ? 2.709 -4.160 21.973 1.00 49.72 105 PHE A CA 1
ATOM 848 C C . PHE A 1 105 ? 3.314 -3.766 23.335 1.00 49.72 105 PHE A C 1
ATOM 850 O O . PHE A 1 105 ? 3.865 -4.614 24.044 1.00 49.72 105 PHE A O 1
ATOM 857 N N . SER A 1 106 ? 3.186 -2.505 23.743 1.00 43.91 106 SER A N 1
ATOM 858 C CA . SER A 1 106 ? 3.661 -1.989 25.023 1.00 43.91 106 SER A CA 1
ATOM 859 C C . SER A 1 106 ? 2.555 -2.029 26.066 1.00 43.91 106 SER A C 1
ATOM 861 O O . SER A 1 106 ? 1.903 -1.044 26.388 1.00 43.91 106 SER A O 1
ATOM 863 N N . LYS A 1 107 ? 2.500 -3.198 26.699 1.00 43.28 107 LYS A N 1
ATOM 864 C CA . LYS A 1 107 ? 1.904 -3.476 28.009 1.00 43.28 107 LYS A CA 1
ATOM 865 C C . LYS A 1 107 ? 0.372 -3.596 28.051 1.00 43.28 107 LYS A C 1
ATOM 867 O O . LYS A 1 107 ? -0.360 -2.824 27.442 1.00 43.28 107 LYS A O 1
ATOM 872 N N . PRO A 1 108 ? -0.131 -4.565 28.839 1.00 43.81 108 PRO A N 1
ATOM 873 C CA . PRO A 1 108 ? -1.552 -4.671 29.121 1.00 43.81 108 PRO A CA 1
ATOM 874 C C . PRO A 1 108 ? -2.015 -3.410 29.857 1.00 43.81 108 PRO A C 1
ATOM 876 O O . PRO A 1 108 ? -1.401 -3.003 30.846 1.00 43.81 108 PRO A O 1
ATOM 879 N N . HIS A 1 109 ? -3.107 -2.810 29.381 1.00 46.97 109 HIS A N 1
ATOM 880 C CA . HIS A 1 109 ? -3.828 -1.770 30.111 1.00 46.97 109 HIS A CA 1
ATOM 881 C C . HIS A 1 109 ? -4.124 -2.281 31.536 1.00 46.97 109 HIS A C 1
ATOM 883 O O . HIS A 1 109 ? -4.703 -3.366 31.670 1.00 46.97 109 HIS A O 1
ATOM 889 N N . PRO A 1 110 ? -3.741 -1.555 32.604 1.00 47.19 110 PRO A N 1
ATOM 890 C CA . PRO A 1 110 ? -4.129 -1.940 33.948 1.00 47.19 110 PRO A CA 1
ATOM 891 C C . PRO A 1 110 ? -5.654 -1.857 34.057 1.00 47.19 110 PRO A C 1
ATOM 893 O O . PRO A 1 110 ? -6.266 -0.863 33.669 1.00 47.19 110 PRO A O 1
ATOM 896 N N . ASN A 1 111 ? -6.239 -2.950 34.543 1.00 46.19 111 ASN A N 1
ATOM 897 C CA . ASN A 1 111 ? -7.653 -3.117 34.861 1.00 46.19 111 ASN A CA 1
ATOM 898 C C . ASN A 1 111 ? -8.193 -1.871 35.600 1.00 46.19 111 ASN A C 1
ATOM 900 O O . ASN A 1 111 ? -7.562 -1.474 36.583 1.00 46.19 111 ASN A O 1
ATOM 904 N N . PRO A 1 112 ? -9.310 -1.244 35.181 1.00 48.97 112 PRO A N 1
ATOM 905 C CA . PRO A 1 112 ? -9.895 -0.164 35.966 1.00 48.97 112 PRO A CA 1
ATOM 906 C C . PRO A 1 112 ? -10.316 -0.718 37.335 1.00 48.97 112 PRO A C 1
ATOM 908 O O . PRO A 1 112 ? -11.052 -1.704 37.415 1.00 48.97 112 PRO A O 1
ATOM 911 N N . GLU A 1 113 ? -9.795 -0.119 38.408 1.00 53.41 113 GLU A N 1
ATOM 912 C CA . GLU A 1 113 ? -10.156 -0.464 39.786 1.00 53.41 113 GLU A CA 1
ATOM 913 C C . GLU A 1 113 ? -11.678 -0.369 39.998 1.00 53.41 113 GLU A C 1
ATOM 915 O O . GLU A 1 113 ? -12.349 0.440 39.344 1.00 53.41 113 GLU A O 1
ATOM 920 N N . PRO A 1 114 ? -12.256 -1.208 40.879 1.00 47.00 114 PRO A N 1
ATOM 921 C CA . PRO A 1 114 ? -13.697 -1.255 41.058 1.00 47.00 114 PRO A CA 1
ATOM 922 C C . PRO A 1 114 ? -14.193 0.058 41.667 1.00 47.00 114 PRO A C 1
ATOM 924 O O . PRO A 1 114 ? -13.657 0.532 42.666 1.00 47.00 114 PRO A O 1
ATOM 927 N N . LEU A 1 115 ? -15.245 0.607 41.056 1.00 56.00 115 LEU A N 1
ATOM 928 C CA . LEU A 1 115 ? -16.016 1.745 41.555 1.00 56.00 115 LEU A CA 1
ATOM 929 C C . LEU A 1 115 ? -16.361 1.539 43.042 1.00 56.00 115 LEU A C 1
ATOM 931 O O . LEU A 1 115 ? -17.097 0.606 43.375 1.00 56.00 115 LEU A O 1
ATOM 935 N N . GLN A 1 116 ? -15.830 2.411 43.902 1.00 43.75 116 GLN A N 1
ATOM 936 C CA . GLN A 1 116 ? -16.328 2.656 45.258 1.00 43.75 116 GLN A CA 1
ATOM 937 C C . GLN A 1 116 ? -17.104 3.967 45.286 1.00 43.75 116 GLN A C 1
ATOM 939 O O . GLN A 1 116 ? -16.635 4.939 44.652 1.00 43.75 116 GLN A O 1
#

Sequence (116 aa):
MAQIFFTVQFAALGCLLFTLGMLTSTYTSWVLFRRHLRRCSGKPDEHGVTRDDIRSELMRDAFATELMCNEDTPDDVARYLYLEAERRARLRKQGVSVEDENDLFSKPHPNPEPLQ

Radius of gyration: 22.37 Å; Cα contacts (8 Å, |Δi|>4): 57; chains: 1; bounding box: 43×29×87 Å

pLDDT: mean 73.2, std 13.12, range [43.28, 90.0]

Secondary structure (DSSP, 8-state):
-HHHHHHHHHHHHHHHHHHHHHHHHHHHHHHHHHHHHHHH--SPPTT---HHHHHHHHTT-HHHHHHHT-TT--HHHHHHHHHHHHHHHHHHHTT--GGGGGGGGS-PPP-PPP--